Protein AF-D4KYG6-F1 (afdb_monomer_lite)

Radius of gyration: 14.33 Å; chains: 1; bounding box: 39×26×40 Å

Structure (mmCIF, N/CA/C/O backbone):
data_AF-D4KYG6-F1
#
_entry.id   AF-D4KYG6-F1
#
loop_
_atom_site.group_PDB
_atom_site.id
_atom_site.type_symbol
_atom_site.label_atom_id
_atom_site.label_alt_id
_atom_site.label_comp_id
_atom_site.label_asym_id
_atom_site.label_entity_id
_atom_site.label_seq_id
_atom_site.pdbx_PDB_ins_code
_atom_site.Cartn_x
_atom_site.Cartn_y
_atom_site.Cartn_z
_atom_site.occupancy
_atom_site.B_iso_or_equiv
_atom_site.auth_seq_id
_atom_site.auth_comp_id
_atom_site.auth_asym_id
_atom_site.auth_atom_id
_atom_site.pdbx_PDB_model_num
ATOM 1 N N . MET A 1 1 ? -23.167 -1.684 -2.053 1.00 45.69 1 MET A N 1
ATOM 2 C CA . MET A 1 1 ? -23.694 -0.472 -1.382 1.00 45.69 1 MET A CA 1
ATOM 3 C C . MET A 1 1 ? -22.508 0.460 -1.207 1.00 45.69 1 MET A C 1
ATOM 5 O O . MET A 1 1 ? -21.582 0.061 -0.522 1.00 45.69 1 MET A O 1
ATOM 9 N N . ASN A 1 2 ? -22.464 1.620 -1.872 1.00 56.06 2 ASN A N 1
ATOM 10 C CA . ASN A 1 2 ? -21.275 2.484 -1.816 1.00 56.06 2 ASN A CA 1
ATOM 11 C C . ASN A 1 2 ? -21.224 3.195 -0.459 1.00 56.06 2 ASN A C 1
ATOM 13 O O . ASN A 1 2 ? -21.918 4.197 -0.265 1.00 56.06 2 ASN A O 1
ATOM 17 N N . LYS A 1 3 ? -20.442 2.651 0.480 1.00 65.62 3 LYS A N 1
ATOM 18 C CA . LYS A 1 3 ? -20.094 3.332 1.730 1.00 65.62 3 LYS A CA 1
ATOM 19 C C . LYS A 1 3 ? -19.233 4.551 1.385 1.00 65.62 3 LYS A C 1
ATOM 21 O O . LYS A 1 3 ? -18.365 4.477 0.522 1.00 65.62 3 LYS A O 1
ATOM 26 N N . ARG A 1 4 ? -19.523 5.691 2.007 1.00 71.31 4 ARG A N 1
ATOM 27 C CA . ARG A 1 4 ? -18.744 6.930 1.881 1.00 71.31 4 ARG A CA 1
ATOM 28 C C . ARG A 1 4 ? -18.434 7.397 3.292 1.00 71.31 4 ARG A C 1
ATOM 30 O O . ARG A 1 4 ? -19.356 7.481 4.100 1.00 71.31 4 ARG A O 1
ATOM 37 N N . TYR A 1 5 ? -17.176 7.703 3.554 1.00 71.19 5 TYR A N 1
ATOM 38 C CA . TYR A 1 5 ? -16.693 8.176 4.848 1.00 71.19 5 TYR A CA 1
ATOM 39 C C . TYR A 1 5 ? -16.240 9.630 4.714 1.00 71.19 5 TYR A C 1
ATOM 41 O O . TYR A 1 5 ? -15.824 10.045 3.627 1.00 71.19 5 TYR A O 1
ATOM 49 N N . ARG A 1 6 ? -16.344 10.432 5.780 1.00 78.56 6 ARG A N 1
ATOM 50 C CA . ARG A 1 6 ? -15.737 11.768 5.774 1.00 78.56 6 ARG A CA 1
ATOM 51 C C . ARG A 1 6 ? -14.248 11.631 6.059 1.00 78.56 6 ARG A C 1
ATOM 53 O O . ARG A 1 6 ? -13.872 10.915 6.977 1.00 78.56 6 ARG A O 1
ATOM 60 N N . LEU A 1 7 ? -13.422 12.366 5.315 1.00 72.12 7 LEU A N 1
ATOM 61 C CA . LEU A 1 7 ? -11.965 12.337 5.481 1.00 72.12 7 LEU A CA 1
ATOM 62 C C . LEU A 1 7 ? -11.547 12.580 6.941 1.00 72.12 7 LEU A C 1
ATOM 64 O O . LEU A 1 7 ? -10.800 11.783 7.488 1.00 72.12 7 LEU A O 1
ATOM 68 N N . GLY A 1 8 ? -12.131 13.584 7.603 1.00 74.31 8 GLY A N 1
ATOM 69 C CA . GLY A 1 8 ? -11.814 13.878 9.006 1.00 74.31 8 GLY A CA 1
ATOM 70 C C . GLY A 1 8 ? -12.155 12.751 9.992 1.00 74.31 8 GLY A C 1
ATOM 71 O O . GLY A 1 8 ? -11.462 12.599 10.986 1.00 74.31 8 GLY A O 1
ATOM 72 N N . GLU A 1 9 ? -13.172 11.926 9.712 1.00 75.62 9 GLU A N 1
ATOM 73 C CA . GLU A 1 9 ? -13.499 10.760 10.555 1.00 75.62 9 GLU A CA 1
ATOM 74 C C . GLU A 1 9 ? -12.457 9.644 10.389 1.00 75.62 9 GLU A C 1
ATOM 76 O O . GLU A 1 9 ? -12.170 8.917 11.338 1.00 75.62 9 GLU A O 1
ATOM 81 N N . ILE A 1 10 ? -11.884 9.510 9.186 1.00 74.81 10 ILE A N 1
ATOM 82 C CA . ILE A 1 10 ? -10.792 8.569 8.916 1.00 74.81 10 ILE A CA 1
ATOM 83 C C . ILE A 1 10 ? -9.511 9.064 9.588 1.00 74.81 10 ILE A C 1
ATOM 85 O O . ILE A 1 10 ? -8.862 8.292 10.282 1.00 74.81 10 ILE A O 1
ATOM 89 N N . GLU A 1 11 ? -9.163 10.340 9.415 1.00 75.12 11 GLU A N 1
ATOM 90 C CA . GLU A 1 11 ? -7.959 10.939 10.004 1.00 75.12 11 GLU A CA 1
ATOM 91 C C . GLU A 1 11 ? -7.968 10.854 11.533 1.00 75.12 11 GLU A C 1
ATOM 93 O O . GLU A 1 11 ? -6.965 10.470 12.130 1.00 75.12 11 GLU A O 1
ATOM 98 N N . GLU A 1 12 ? -9.107 11.145 12.169 1.00 77.00 12 GLU A N 1
ATOM 99 C CA . GLU A 1 12 ? -9.274 11.003 13.617 1.00 77.00 12 GLU A CA 1
ATOM 100 C C . GLU A 1 12 ? -9.070 9.548 14.050 1.00 77.00 12 GLU A C 1
ATOM 102 O O . GLU A 1 12 ? -8.252 9.276 14.929 1.00 77.00 12 GLU A O 1
ATOM 107 N N . ALA A 1 13 ? -9.736 8.600 13.386 1.00 74.44 13 ALA A N 1
ATOM 108 C CA . ALA A 1 13 ? -9.628 7.190 13.735 1.00 74.44 13 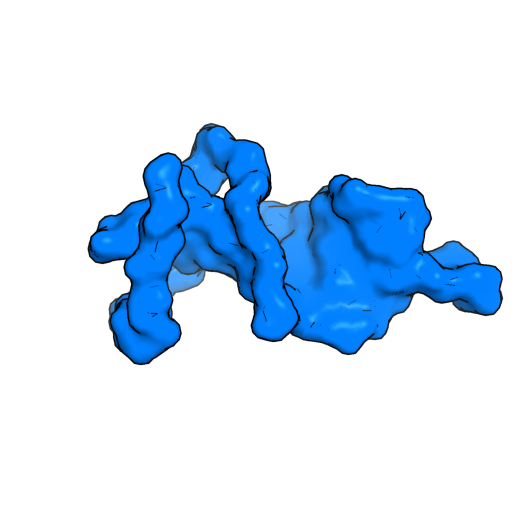ALA A CA 1
ATOM 109 C C . ALA A 1 13 ? -8.210 6.630 13.528 1.00 74.44 13 ALA A C 1
ATOM 111 O O . ALA A 1 13 ? -7.768 5.819 14.333 1.00 74.44 13 ALA A O 1
ATOM 112 N N . VAL A 1 14 ? -7.490 7.091 12.498 1.00 72.62 14 VAL A N 1
ATOM 113 C CA . VAL A 1 14 ? -6.076 6.754 12.266 1.00 72.62 14 VAL A CA 1
ATOM 114 C C . VAL A 1 14 ? -5.167 7.391 13.320 1.00 72.62 14 VAL A C 1
ATOM 116 O O . VAL A 1 14 ? -4.209 6.763 13.760 1.00 72.62 14 VAL A O 1
ATOM 119 N N . SER A 1 15 ? -5.465 8.612 13.771 1.00 72.81 15 SER A N 1
ATOM 120 C CA . SER A 1 15 ? -4.668 9.301 14.796 1.00 72.81 15 SER A CA 1
ATOM 121 C C . SER A 1 15 ? -4.774 8.676 16.191 1.00 72.81 15 SER A C 1
ATOM 123 O O . SER A 1 15 ? -3.852 8.812 16.991 1.00 72.81 15 SER A O 1
ATOM 125 N N . GLU A 1 16 ? -5.879 7.982 16.482 1.00 72.19 16 GLU A N 1
ATOM 126 C CA . GLU A 1 16 ? -6.101 7.269 17.747 1.00 72.19 16 GLU A CA 1
ATOM 127 C C . GLU A 1 16 ? -5.349 5.924 17.820 1.00 72.19 16 GLU A C 1
ATOM 129 O O . GLU A 1 16 ? -5.423 5.236 18.838 1.00 72.19 16 GLU A O 1
ATOM 134 N N . MET A 1 17 ? -4.648 5.515 16.759 1.00 72.44 17 MET A N 1
ATOM 135 C CA . MET A 1 17 ? -4.056 4.180 16.673 1.00 72.44 17 MET A CA 1
ATOM 136 C C . MET A 1 17 ? -2.634 4.140 17.203 1.00 72.44 17 MET A C 1
ATOM 138 O O . MET A 1 17 ? -1.744 4.834 16.718 1.00 72.44 17 MET A O 1
ATOM 142 N N . GLU A 1 18 ? -2.432 3.277 18.195 1.00 66.12 18 GLU A N 1
ATOM 143 C CA . GLU A 1 18 ? -1.152 3.145 18.892 1.00 66.12 18 GLU A CA 1
ATOM 144 C C . GLU A 1 18 ? -0.276 2.010 18.337 1.00 66.12 18 GLU A C 1
ATOM 146 O O . GLU A 1 18 ? 0.945 2.072 18.471 1.00 66.12 18 GLU A O 1
ATOM 151 N N . GLU A 1 19 ? -0.861 0.997 17.682 1.00 73.38 19 GLU A N 1
ATOM 152 C CA . GLU A 1 19 ? -0.133 -0.191 17.216 1.00 73.38 19 GLU A CA 1
ATOM 153 C C . GLU A 1 19 ? -0.301 -0.438 15.710 1.00 73.38 19 GLU A C 1
ATOM 155 O O . GLU A 1 19 ? -1.411 -0.505 15.180 1.00 73.38 19 GLU A O 1
ATOM 160 N N . LEU A 1 20 ? 0.836 -0.602 15.025 1.00 82.62 20 LEU A N 1
ATOM 161 C CA . LEU A 1 20 ? 0.907 -1.055 13.638 1.00 82.62 20 LEU A CA 1
ATOM 162 C C . LEU A 1 20 ? 0.922 -2.585 13.611 1.00 82.62 20 LEU A C 1
ATOM 164 O O . LEU A 1 20 ? 1.687 -3.217 14.341 1.00 82.62 20 LEU A O 1
ATOM 168 N N . ILE A 1 21 ? 0.110 -3.182 12.741 1.00 87.62 21 ILE A N 1
ATOM 169 C CA . ILE A 1 21 ? 0.086 -4.631 12.540 1.00 87.62 21 ILE A CA 1
ATOM 170 C C . ILE A 1 21 ? 1.162 -4.980 11.511 1.00 87.62 21 ILE A C 1
ATOM 172 O O . ILE A 1 21 ? 1.061 -4.565 10.354 1.00 87.62 21 ILE A O 1
ATOM 176 N N . ASP A 1 22 ? 2.172 -5.744 11.930 1.00 87.94 22 ASP A N 1
ATOM 177 C CA . ASP A 1 22 ? 3.234 -6.243 11.052 1.00 87.94 22 ASP A CA 1
ATOM 178 C C . ASP A 1 22 ? 2.689 -7.278 10.056 1.00 87.94 22 ASP A C 1
ATOM 180 O O . ASP A 1 22 ? 1.903 -8.163 10.401 1.00 87.94 22 ASP A O 1
ATOM 184 N N . THR A 1 23 ? 3.083 -7.141 8.796 1.00 86.31 23 THR A N 1
ATOM 185 C CA . THR A 1 23 ? 2.626 -7.936 7.649 1.00 86.31 23 THR A CA 1
ATOM 186 C C . THR A 1 23 ? 3.782 -8.090 6.651 1.00 86.31 23 THR A C 1
ATOM 188 O O . THR A 1 23 ? 4.870 -7.568 6.855 1.00 86.31 23 THR A O 1
ATOM 191 N N . GLN A 1 24 ? 3.592 -8.824 5.556 1.00 88.06 24 GLN A N 1
ATOM 192 C CA . GLN A 1 24 ? 4.620 -8.903 4.511 1.00 88.06 24 GLN A CA 1
ATOM 193 C C . GLN A 1 24 ? 4.413 -7.806 3.475 1.00 88.06 24 GLN A C 1
ATOM 195 O O . GLN A 1 24 ? 3.268 -7.530 3.106 1.00 88.06 24 GLN A O 1
ATOM 200 N N . ASP A 1 25 ? 5.504 -7.200 3.004 1.00 90.62 25 ASP A N 1
ATOM 201 C CA .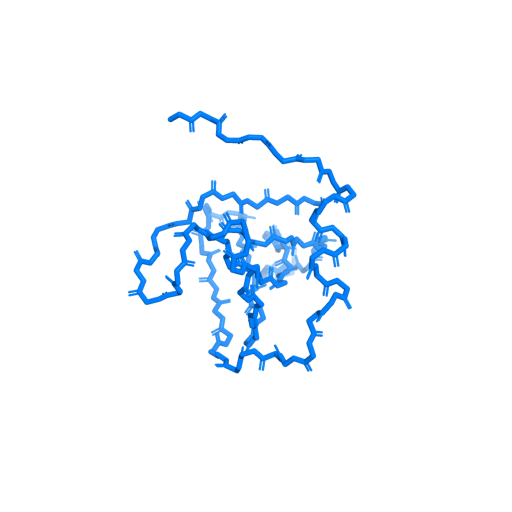 ASP A 1 25 ? 5.464 -6.390 1.787 1.00 90.62 25 ASP A CA 1
ATOM 202 C C . ASP A 1 25 ? 4.883 -7.218 0.635 1.00 90.62 25 ASP A C 1
ATOM 204 O O . ASP A 1 25 ? 5.079 -8.435 0.568 1.00 90.62 25 ASP A O 1
ATOM 208 N N . ASP A 1 26 ? 4.157 -6.556 -0.257 1.00 91.25 26 ASP A N 1
ATOM 209 C CA . ASP A 1 26 ? 3.491 -7.210 -1.382 1.00 91.25 26 ASP A CA 1
ATOM 210 C C . ASP A 1 26 ? 3.575 -6.343 -2.641 1.00 91.25 26 ASP A C 1
ATOM 212 O O . ASP A 1 26 ? 3.817 -5.137 -2.563 1.00 91.25 26 ASP A O 1
ATOM 216 N N . ILE A 1 27 ? 3.378 -6.952 -3.805 1.00 91.94 27 ILE A N 1
ATOM 217 C CA . ILE A 1 27 ? 3.275 -6.245 -5.080 1.00 91.94 27 ILE A CA 1
ATOM 218 C C . ILE A 1 27 ? 1.935 -6.609 -5.702 1.00 91.94 27 ILE A C 1
ATOM 220 O O . ILE A 1 27 ? 1.699 -7.756 -6.073 1.00 91.94 27 ILE A O 1
ATOM 224 N N . ALA A 1 28 ? 1.068 -5.610 -5.845 1.00 89.62 28 ALA A N 1
ATOM 225 C CA . ALA A 1 28 ? -0.147 -5.750 -6.628 1.00 89.62 28 ALA A CA 1
ATOM 226 C C . ALA A 1 28 ? 0.119 -5.365 -8.077 1.00 89.62 28 ALA A C 1
ATOM 228 O O . ALA A 1 28 ? 0.322 -4.190 -8.386 1.00 89.62 28 ALA A O 1
ATOM 229 N N . GLU A 1 29 ? 0.075 -6.357 -8.957 1.00 91.06 29 GLU A N 1
ATOM 230 C CA . GLU A 1 29 ? 0.006 -6.156 -10.402 1.00 91.06 29 GLU A CA 1
ATOM 231 C C . GLU A 1 29 ? -1.411 -5.682 -10.753 1.00 91.06 29 GLU A C 1
ATOM 233 O O . GLU A 1 29 ? -2.389 -6.395 -10.511 1.00 91.06 29 GLU A O 1
ATOM 238 N N . ILE A 1 30 ? -1.535 -4.455 -11.265 1.00 89.00 30 ILE A N 1
ATOM 239 C CA . ILE A 1 30 ? -2.833 -3.872 -11.630 1.00 89.00 30 ILE A CA 1
ATOM 240 C C . ILE A 1 30 ? -3.068 -4.033 -13.133 1.00 89.00 30 ILE A C 1
ATOM 242 O O . ILE A 1 30 ? -4.136 -4.491 -13.542 1.00 89.00 30 ILE A O 1
ATOM 246 N N . ASP A 1 31 ? -2.062 -3.693 -13.939 1.00 91.56 31 ASP A N 1
ATOM 247 C CA . ASP A 1 31 ? -2.004 -3.914 -15.384 1.00 91.56 31 ASP A CA 1
ATOM 248 C C . ASP A 1 31 ? -0.537 -4.052 -15.860 1.00 91.56 31 ASP A C 1
ATOM 250 O O . ASP A 1 31 ? 0.379 -4.189 -15.046 1.00 91.56 31 ASP A O 1
ATOM 254 N N . ASP A 1 32 ? -0.315 -4.086 -17.179 1.00 92.00 32 ASP A N 1
ATOM 255 C CA . ASP A 1 32 ? 1.004 -4.334 -17.781 1.00 92.00 32 ASP A CA 1
ATOM 256 C C . ASP A 1 32 ? 2.019 -3.201 -17.509 1.00 92.00 32 ASP A C 1
ATOM 258 O O . ASP A 1 32 ? 3.231 -3.421 -17.590 1.00 92.00 32 ASP A O 1
ATOM 262 N N . ASP A 1 33 ? 1.544 -1.992 -17.208 1.00 95.56 33 ASP A N 1
ATOM 263 C CA . ASP A 1 33 ? 2.329 -0.769 -17.056 1.00 95.56 33 ASP A CA 1
ATOM 264 C C . ASP A 1 33 ? 2.129 -0.061 -15.704 1.00 95.56 33 ASP A C 1
ATOM 266 O O . ASP A 1 33 ? 2.760 0.969 -15.447 1.00 95.56 33 ASP A O 1
ATOM 270 N N . PHE A 1 34 ? 1.369 -0.671 -14.791 1.00 93.56 34 PHE A N 1
ATOM 271 C CA . PHE A 1 34 ? 1.067 -0.167 -13.459 1.00 93.56 34 PHE A CA 1
ATOM 272 C C . PHE A 1 34 ? 1.066 -1.275 -12.395 1.00 93.56 34 PHE A C 1
ATOM 274 O O . PHE A 1 34 ? 0.336 -2.268 -12.464 1.00 93.56 34 PHE A O 1
ATOM 281 N N . GLN A 1 35 ? 1.836 -1.053 -11.331 1.00 94.94 35 GLN A N 1
ATOM 282 C CA . GLN A 1 35 ? 1.828 -1.896 -10.136 1.00 94.94 35 GLN A CA 1
ATOM 283 C C . GLN A 1 35 ? 1.849 -1.045 -8.866 1.00 94.94 35 GLN A C 1
ATOM 285 O O . GLN A 1 35 ? 2.246 0.119 -8.887 1.00 94.94 35 GLN A O 1
ATOM 290 N N . ILE A 1 36 ? 1.470 -1.634 -7.735 1.00 94.56 36 ILE A N 1
ATOM 291 C CA . ILE A 1 36 ? 1.566 -0.987 -6.426 1.00 94.56 36 ILE A CA 1
ATOM 292 C C . ILE A 1 36 ? 2.462 -1.827 -5.522 1.00 94.56 36 ILE A C 1
ATOM 294 O O . ILE A 1 36 ? 2.157 -2.986 -5.244 1.00 94.56 36 ILE A O 1
ATOM 298 N N . VAL A 1 37 ? 3.542 -1.226 -5.023 1.00 94.50 37 VAL A N 1
ATOM 299 C CA . VAL A 1 37 ? 4.354 -1.808 -3.947 1.00 94.50 37 VAL A CA 1
ATOM 300 C C . VAL A 1 37 ? 3.683 -1.476 -2.620 1.00 94.50 37 VAL A C 1
ATOM 302 O O . VAL A 1 37 ? 3.512 -0.304 -2.292 1.00 94.50 37 VAL A O 1
ATOM 305 N N . VAL A 1 38 ? 3.284 -2.493 -1.863 1.00 92.94 38 VAL A N 1
ATOM 306 C CA . VAL A 1 38 ? 2.512 -2.361 -0.625 1.00 92.94 38 VAL A CA 1
ATOM 307 C C . VAL A 1 38 ? 3.389 -2.601 0.591 1.00 92.94 38 VAL A C 1
ATOM 309 O O . VAL A 1 38 ? 4.082 -3.611 0.671 1.00 92.94 38 VAL A O 1
ATOM 312 N N . SER A 1 39 ? 3.305 -1.697 1.567 1.00 91.44 39 SER A N 1
ATOM 313 C CA . SER A 1 39 ? 4.108 -1.737 2.786 1.00 91.44 39 SER A CA 1
ATOM 314 C C . SER A 1 39 ? 3.756 -2.920 3.676 1.00 91.44 39 SER A C 1
ATOM 316 O O . SER A 1 39 ? 2.576 -3.125 3.960 1.00 91.44 39 SER A O 1
ATOM 318 N N . GLY A 1 40 ? 4.754 -3.586 4.249 1.00 90.38 40 GLY A N 1
ATOM 319 C CA . GLY A 1 40 ? 4.663 -4.652 5.252 1.00 90.38 40 GLY A CA 1
ATOM 320 C C . GLY A 1 40 ? 4.048 -4.260 6.598 1.00 90.38 40 GLY A C 1
ATOM 321 O O . GLY A 1 40 ? 4.231 -4.943 7.591 1.00 90.38 40 GLY A O 1
ATOM 322 N N . TRP A 1 41 ? 3.250 -3.206 6.672 1.00 89.31 41 TRP A N 1
ATOM 323 C CA . TRP A 1 41 ? 2.450 -2.903 7.850 1.00 89.31 41 TRP A CA 1
ATOM 324 C C . TRP A 1 41 ? 1.031 -2.520 7.448 1.00 89.31 41 TRP A C 1
ATOM 326 O O . TRP A 1 41 ? 0.756 -2.124 6.310 1.00 89.31 41 TRP A O 1
ATOM 336 N N . SER A 1 42 ? 0.111 -2.682 8.390 1.00 88.56 42 SER A N 1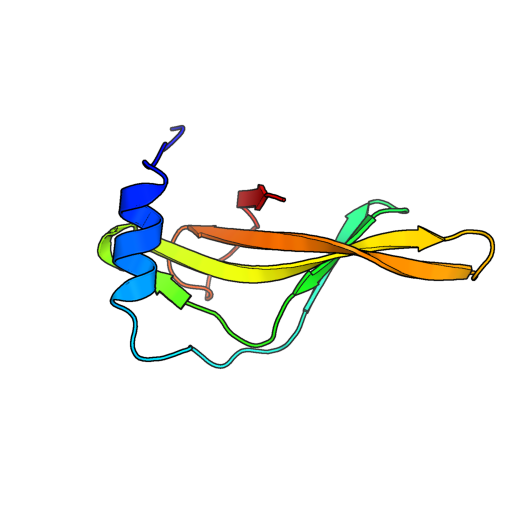
ATOM 337 C CA . SER A 1 42 ? -1.289 -2.330 8.212 1.00 88.56 42 SER A CA 1
ATOM 338 C C . SER A 1 42 ? -1.885 -1.742 9.480 1.00 88.56 42 SER A C 1
ATOM 340 O O . SER A 1 42 ? -1.350 -1.884 10.581 1.00 88.56 42 SER A O 1
ATOM 342 N N . VAL A 1 43 ? -3.008 -1.063 9.300 1.00 87.25 43 VAL A N 1
ATOM 343 C CA . VAL A 1 43 ? -3.741 -0.382 10.355 1.00 87.25 43 VAL A CA 1
ATOM 344 C C . VAL A 1 43 ? -5.209 -0.776 10.248 1.00 87.25 43 VAL A C 1
ATOM 346 O O . VAL A 1 43 ? -5.831 -0.528 9.218 1.00 87.25 43 VAL A O 1
ATOM 349 N N . TYR A 1 44 ? -5.773 -1.392 11.290 1.00 85.69 44 TYR A N 1
ATOM 350 C CA . TYR A 1 44 ? -7.171 -1.834 11.289 1.00 85.69 44 TYR A CA 1
ATOM 351 C C . TYR A 1 44 ? -8.079 -0.893 12.083 1.00 85.69 44 TYR A C 1
ATOM 353 O O . TYR A 1 44 ? -8.042 -0.849 13.311 1.00 85.69 44 TYR A O 1
ATOM 361 N N . VAL A 1 45 ? -8.927 -0.147 11.376 1.00 83.88 45 VAL A N 1
ATOM 362 C CA . VAL A 1 45 ? -9.867 0.826 11.936 1.00 83.88 45 VAL A CA 1
ATOM 363 C C . VAL A 1 45 ? -11.178 0.138 12.301 1.00 83.88 45 VAL A C 1
ATOM 365 O O . VAL A 1 45 ? -12.119 0.103 11.505 1.00 83.88 45 VAL A O 1
ATOM 368 N N . GLU A 1 46 ? -11.268 -0.366 13.536 1.00 82.12 46 GLU A N 1
ATOM 369 C CA . GLU A 1 46 ? -12.440 -1.097 14.048 1.00 82.12 46 GLU A CA 1
ATOM 370 C C . GLU A 1 46 ? -13.764 -0.354 13.835 1.00 82.12 46 GLU A C 1
ATOM 372 O O . GLU A 1 46 ? -14.738 -0.937 13.359 1.00 82.12 46 GLU A O 1
ATOM 377 N N . ARG A 1 47 ? -13.804 0.955 14.132 1.00 80.56 47 ARG A N 1
ATOM 378 C CA . ARG A 1 47 ? -15.026 1.771 14.001 1.00 80.56 47 ARG A CA 1
ATOM 379 C C . ARG A 1 47 ? -15.559 1.822 12.568 1.00 80.56 47 ARG A C 1
ATOM 381 O O . ARG A 1 47 ? -16.765 1.966 12.374 1.00 80.56 47 ARG A O 1
ATOM 388 N N . LEU A 1 48 ? -14.672 1.732 11.575 1.00 81.00 48 LEU A N 1
ATOM 389 C CA . LEU A 1 48 ? -15.025 1.786 10.155 1.00 81.00 48 LEU A CA 1
ATOM 390 C C . LEU A 1 48 ? -15.086 0.395 9.511 1.00 81.00 48 LEU A C 1
ATOM 392 O O . LEU A 1 48 ? -15.634 0.274 8.411 1.00 81.00 48 LEU A O 1
ATOM 396 N N . ASN A 1 49 ? -14.578 -0.630 10.207 1.00 83.88 49 ASN A N 1
ATOM 397 C CA . ASN A 1 49 ? -14.326 -1.974 9.697 1.00 83.88 49 ASN A CA 1
ATOM 398 C C . ASN A 1 49 ? -13.487 -1.923 8.409 1.00 83.88 49 ASN A C 1
ATOM 400 O O . ASN A 1 49 ? -13.878 -2.482 7.383 1.00 83.88 49 ASN A O 1
ATOM 404 N N . LEU A 1 50 ? -12.367 -1.196 8.456 1.00 85.00 50 LEU A N 1
ATOM 405 C CA . LEU A 1 50 ? -11.440 -1.028 7.335 1.00 85.00 50 LEU A CA 1
ATOM 406 C C . LEU A 1 50 ? -10.011 -1.353 7.762 1.00 85.00 50 LEU A C 1
ATOM 408 O O . LEU A 1 50 ? -9.601 -0.941 8.841 1.00 85.00 50 LEU A O 1
ATOM 412 N N . THR A 1 51 ? -9.241 -1.994 6.889 1.00 86.69 51 THR A N 1
ATOM 413 C CA . THR A 1 51 ? -7.782 -2.072 7.012 1.00 86.69 51 THR A CA 1
ATOM 414 C C . THR A 1 51 ? -7.136 -1.134 5.998 1.00 86.69 51 THR A C 1
ATOM 416 O O . THR A 1 51 ? -7.504 -1.119 4.826 1.00 86.69 51 THR A O 1
ATOM 419 N N . LEU A 1 52 ? -6.172 -0.341 6.453 1.00 87.12 52 LEU A N 1
ATOM 420 C CA . LEU A 1 52 ? -5.402 0.594 5.643 1.00 87.12 52 LEU A CA 1
ATOM 421 C C . LEU A 1 52 ? -3.957 0.109 5.539 1.00 87.12 52 LEU A C 1
ATOM 423 O O . LEU A 1 52 ? -3.383 -0.352 6.528 1.00 87.12 52 LEU A O 1
ATOM 427 N N . ARG A 1 53 ? -3.368 0.227 4.350 1.00 89.56 53 ARG A N 1
ATOM 428 C CA . ARG A 1 53 ? -1.930 0.027 4.117 1.00 89.56 53 ARG A CA 1
ATOM 429 C C . ARG A 1 53 ? -1.387 1.174 3.286 1.00 89.56 53 ARG A C 1
ATOM 431 O O . ARG A 1 53 ? -2.096 1.700 2.427 1.00 89.56 53 ARG A O 1
ATOM 438 N N . GLN A 1 54 ? -0.134 1.538 3.524 1.00 90.75 54 GLN A N 1
ATOM 439 C CA . GLN A 1 54 ? 0.574 2.431 2.622 1.00 90.75 54 GLN A CA 1
ATOM 440 C C . GLN A 1 54 ? 1.075 1.635 1.415 1.00 90.75 54 GLN A C 1
ATOM 442 O O . GLN A 1 54 ? 1.387 0.446 1.504 1.00 90.75 54 GLN A O 1
ATOM 447 N N . GLY A 1 55 ? 1.166 2.294 0.272 1.00 92.31 55 GLY A N 1
ATOM 448 C CA . GLY A 1 55 ? 1.904 1.779 -0.861 1.00 92.31 55 GLY A CA 1
ATOM 449 C C . GLY A 1 55 ? 2.459 2.896 -1.717 1.00 92.31 55 GLY A C 1
ATOM 450 O O . GLY A 1 55 ? 2.245 4.077 -1.450 1.00 92.31 55 GLY A O 1
ATOM 451 N N . VAL A 1 56 ? 3.162 2.494 -2.764 1.00 95.31 56 VAL A N 1
ATOM 452 C CA . VAL A 1 56 ? 3.673 3.385 -3.795 1.00 95.31 56 VAL A CA 1
ATOM 453 C C . VAL A 1 56 ? 3.224 2.844 -5.138 1.00 95.31 56 VAL A C 1
ATOM 455 O O . VAL A 1 56 ? 3.483 1.686 -5.469 1.00 95.31 56 VAL A O 1
ATOM 458 N N . ALA A 1 57 ? 2.535 3.687 -5.897 1.00 94.88 57 ALA A N 1
ATOM 459 C CA . ALA A 1 57 ? 2.221 3.432 -7.286 1.00 94.88 57 ALA A CA 1
ATOM 460 C C . ALA A 1 57 ? 3.510 3.487 -8.113 1.00 94.88 57 ALA A C 1
ATOM 462 O O . ALA A 1 57 ? 4.284 4.442 -8.012 1.00 94.88 57 ALA A O 1
ATOM 463 N N . CYS A 1 58 ? 3.751 2.460 -8.919 1.00 96.44 58 CYS A N 1
ATOM 464 C CA . CYS A 1 58 ? 4.893 2.382 -9.814 1.00 96.44 58 CYS A CA 1
ATOM 465 C C . CYS A 1 58 ? 4.424 2.209 -11.256 1.00 96.44 58 CYS A C 1
ATOM 467 O O . CYS A 1 58 ? 3.592 1.349 -11.542 1.00 96.44 58 CYS A O 1
ATOM 469 N N . ILE A 1 59 ? 5.004 2.997 -12.157 1.00 96.19 59 ILE A N 1
ATOM 470 C CA . ILE A 1 59 ? 4.698 2.977 -13.589 1.00 96.19 59 ILE A CA 1
ATOM 471 C C . ILE A 1 59 ? 5.874 2.353 -14.336 1.00 96.19 59 ILE A C 1
ATOM 473 O O . ILE A 1 59 ? 7.035 2.582 -13.983 1.00 96.19 59 ILE A O 1
ATOM 477 N N . TRP A 1 60 ? 5.585 1.541 -15.351 1.00 97.44 60 TRP A N 1
ATOM 478 C CA . TRP A 1 60 ? 6.615 0.965 -16.205 1.00 97.44 60 TRP A CA 1
ATOM 479 C C . TRP A 1 60 ? 7.356 2.060 -16.974 1.00 97.44 60 TRP A C 1
ATOM 481 O O . TRP A 1 60 ? 6.784 2.749 -17.821 1.00 97.44 60 TRP A O 1
ATOM 491 N N . ASP A 1 61 ? 8.656 2.189 -16.718 1.00 97.38 61 ASP A N 1
ATOM 492 C CA . ASP A 1 61 ? 9.524 3.065 -17.489 1.00 97.38 61 ASP A CA 1
ATOM 493 C C . ASP A 1 61 ? 10.210 2.259 -18.601 1.00 97.38 61 ASP A C 1
ATOM 495 O O . ASP A 1 61 ? 11.025 1.363 -18.356 1.00 97.38 61 ASP A O 1
ATOM 499 N N . THR A 1 62 ? 9.880 2.575 -19.857 1.00 96.19 62 THR A N 1
ATOM 500 C CA . THR A 1 62 ? 10.429 1.868 -21.023 1.00 96.19 62 THR A CA 1
ATOM 501 C C . THR A 1 62 ? 11.911 2.144 -21.271 1.00 96.19 62 THR A C 1
ATOM 503 O O . THR A 1 62 ? 12.568 1.328 -21.916 1.00 96.19 62 THR A O 1
ATOM 506 N N . GLU A 1 63 ? 12.440 3.281 -20.810 1.00 96.50 63 GLU A N 1
ATOM 507 C CA . GLU A 1 63 ? 13.849 3.641 -20.994 1.00 96.50 63 GLU A CA 1
ATOM 508 C C . GLU A 1 63 ? 14.735 2.927 -19.968 1.00 96.50 63 GLU A C 1
ATOM 510 O O . GLU A 1 63 ? 15.793 2.397 -20.315 1.00 96.50 63 GLU A O 1
ATOM 515 N N . ALA A 1 64 ? 14.286 2.872 -18.715 1.00 95.06 64 ALA A N 1
ATOM 516 C CA . ALA A 1 64 ? 14.951 2.178 -17.622 1.00 95.06 64 ALA A CA 1
ATOM 517 C C . ALA A 1 64 ? 14.715 0.658 -17.653 1.00 95.06 64 ALA A C 1
ATOM 519 O O . ALA A 1 64 ? 15.527 -0.098 -17.116 1.00 95.06 64 ALA A O 1
ATOM 520 N N . GLY A 1 65 ? 13.628 0.203 -18.287 1.00 96.75 65 GLY A N 1
ATOM 521 C CA . GLY A 1 65 ? 13.247 -1.208 -18.368 1.00 96.75 65 GLY A CA 1
ATOM 522 C C . GLY A 1 65 ? 12.807 -1.788 -17.023 1.00 96.75 65 GLY A C 1
ATOM 523 O O . GLY A 1 65 ? 13.078 -2.959 -16.748 1.00 96.75 65 GLY A O 1
ATOM 524 N N . LEU A 1 66 ? 12.200 -0.961 -16.167 1.00 96.62 66 LEU A N 1
ATOM 525 C CA . LEU A 1 66 ? 11.718 -1.337 -14.839 1.00 96.62 66 LEU A CA 1
ATOM 526 C C . LEU A 1 66 ? 10.570 -0.430 -14.384 1.00 96.62 66 LEU A C 1
ATOM 528 O O . LEU A 1 66 ? 10.418 0.691 -14.865 1.00 96.62 66 LEU A O 1
ATOM 532 N N . PHE A 1 67 ? 9.791 -0.903 -13.415 1.00 96.94 67 PHE A N 1
ATOM 533 C CA . PHE A 1 67 ? 8.771 -0.097 -12.751 1.00 96.94 67 PHE A CA 1
ATOM 534 C C . PHE A 1 67 ? 9.410 0.932 -11.819 1.00 96.94 67 PHE A C 1
ATOM 536 O O . PHE A 1 67 ? 10.119 0.570 -10.876 1.00 96.94 67 PHE A O 1
ATOM 543 N N . MET A 1 68 ? 9.146 2.211 -12.073 1.00 97.50 68 MET A N 1
ATOM 544 C CA . MET A 1 68 ? 9.645 3.317 -11.267 1.00 97.50 68 MET A CA 1
ATOM 545 C C . MET A 1 68 ? 8.555 3.860 -10.334 1.00 97.50 68 MET A C 1
ATOM 547 O O . MET A 1 68 ? 7.417 4.015 -10.774 1.00 97.50 68 MET A O 1
ATOM 551 N N . PRO A 1 69 ? 8.881 4.172 -9.065 1.00 96.06 69 PRO A N 1
ATOM 552 C CA . PRO A 1 69 ? 7.985 4.889 -8.158 1.00 96.06 69 PRO A CA 1
ATOM 553 C C . PRO A 1 69 ? 7.486 6.210 -8.752 1.00 96.06 69 PRO A C 1
ATOM 555 O O . PRO A 1 69 ? 8.304 6.991 -9.239 1.00 96.06 69 PRO A O 1
ATOM 558 N N . ASP A 1 70 ? 6.181 6.471 -8.656 1.00 95.69 70 ASP A N 1
ATOM 559 C CA . ASP A 1 70 ? 5.556 7.712 -9.133 1.00 95.69 70 ASP A CA 1
ATOM 560 C C . ASP A 1 70 ? 4.888 8.499 -7.989 1.00 95.69 70 ASP A C 1
ATOM 562 O O . ASP A 1 70 ? 5.325 9.603 -7.661 1.00 95.69 70 ASP A O 1
ATOM 566 N N . PHE A 1 71 ? 3.889 7.924 -7.306 1.00 93.06 71 PHE A N 1
ATOM 567 C CA . PHE A 1 71 ? 3.179 8.595 -6.205 1.00 93.06 71 PHE A CA 1
ATOM 568 C C . PHE A 1 71 ? 2.800 7.653 -5.056 1.00 93.06 71 PHE A C 1
ATOM 570 O O . PHE A 1 71 ? 2.625 6.447 -5.242 1.00 93.06 71 PHE A O 1
ATOM 577 N N . ASP A 1 72 ? 2.669 8.218 -3.855 1.00 94.31 72 ASP A N 1
ATOM 578 C CA . ASP A 1 72 ? 2.188 7.497 -2.677 1.00 94.31 72 ASP A CA 1
ATOM 579 C C . ASP A 1 72 ? 0.705 7.146 -2.832 1.00 94.31 72 ASP A C 1
ATOM 581 O O . ASP A 1 72 ? -0.079 7.937 -3.355 1.00 94.31 72 ASP A O 1
ATOM 585 N N . VAL A 1 73 ? 0.308 5.970 -2.349 1.00 90.44 73 VAL A N 1
ATOM 586 C CA . VAL A 1 73 ? -1.092 5.543 -2.324 1.00 90.44 73 VAL A CA 1
ATOM 587 C C . VAL A 1 73 ? -1.494 5.004 -0.962 1.00 90.44 73 VAL A C 1
ATOM 589 O O . VAL A 1 73 ? -0.695 4.419 -0.229 1.00 90.44 73 VAL A O 1
ATOM 592 N N . THR A 1 74 ? -2.777 5.151 -0.642 1.00 89.38 74 THR A N 1
ATOM 593 C CA . THR A 1 74 ? -3.404 4.427 0.469 1.00 89.38 74 THR A CA 1
ATOM 594 C C . THR A 1 74 ? -4.270 3.306 -0.085 1.00 89.38 74 THR A C 1
ATOM 596 O O . THR A 1 74 ? -5.187 3.552 -0.873 1.00 89.38 74 THR A O 1
ATOM 599 N N . ILE A 1 75 ? -3.993 2.078 0.344 1.00 87.50 75 ILE A N 1
ATOM 600 C CA . ILE A 1 75 ? -4.772 0.893 -0.012 1.00 87.50 75 ILE A CA 1
ATOM 601 C C . ILE A 1 75 ? -5.790 0.626 1.088 1.00 87.50 75 ILE A C 1
ATOM 603 O O . ILE A 1 75 ? -5.444 0.615 2.272 1.00 87.50 75 ILE A O 1
ATOM 607 N N . VAL A 1 76 ? -7.040 0.401 0.685 1.00 86.25 76 VAL A N 1
ATOM 608 C CA . VAL A 1 76 ? -8.163 0.196 1.602 1.00 86.25 76 VAL A CA 1
ATOM 609 C C . VAL A 1 76 ? -8.789 -1.179 1.392 1.00 86.25 76 VAL A C 1
ATOM 611 O O . VAL A 1 76 ? -9.176 -1.553 0.285 1.00 86.25 76 VAL A O 1
ATOM 614 N N . TYR A 1 77 ? -8.936 -1.889 2.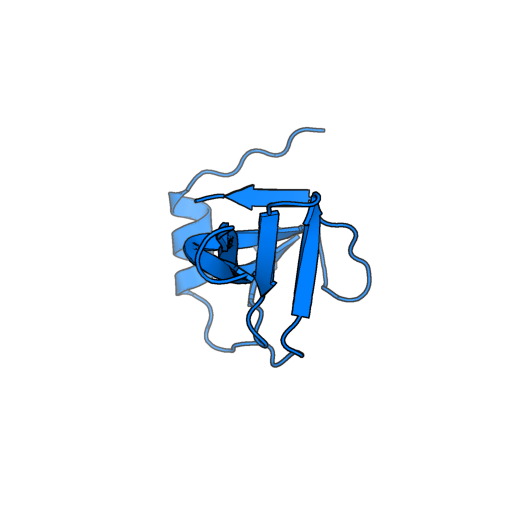501 1.00 83.44 77 TYR A N 1
ATOM 615 C CA . TYR A 1 77 ? -9.498 -3.225 2.646 1.00 83.44 77 TYR A CA 1
ATOM 616 C C . TYR A 1 77 ? -10.752 -3.147 3.531 1.00 83.44 77 TYR A C 1
ATOM 618 O O . TYR A 1 77 ? -10.761 -2.392 4.503 1.00 83.44 77 TYR A O 1
ATOM 626 N N . GLU A 1 78 ? -11.821 -3.892 3.232 1.00 83.12 78 GLU A N 1
ATOM 627 C CA . GLU A 1 78 ? -13.028 -3.940 4.079 1.00 83.12 78 GLU A CA 1
ATOM 628 C C . GLU A 1 78 ? -12.975 -5.133 5.028 1.00 83.12 78 GLU A C 1
ATOM 630 O O . GLU A 1 78 ? -13.152 -6.273 4.616 1.00 83.12 78 GLU A O 1
ATOM 635 N N . GLY A 1 79 ? -12.827 -4.879 6.323 1.00 79.31 79 GLY A N 1
ATOM 636 C CA . GLY A 1 79 ? -12.670 -5.913 7.343 1.00 79.31 79 GLY A CA 1
ATOM 637 C C . GLY A 1 79 ? -11.210 -6.284 7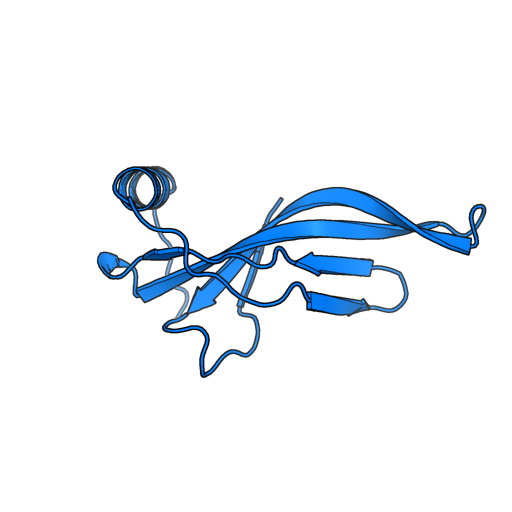.591 1.00 79.31 79 GLY A C 1
ATOM 638 O O . GLY A 1 79 ? -10.300 -5.529 7.263 1.00 79.31 79 GLY A O 1
ATOM 639 N N . ASN A 1 80 ? -10.995 -7.439 8.223 1.00 68.88 80 ASN A N 1
ATOM 640 C CA . ASN A 1 80 ? -9.662 -7.910 8.594 1.00 68.88 80 ASN A CA 1
ATOM 641 C C . ASN A 1 80 ? -8.925 -8.497 7.368 1.00 68.88 80 ASN A C 1
ATOM 643 O O . ASN A 1 80 ? -9.540 -9.083 6.469 1.00 68.88 80 ASN A O 1
ATOM 647 N N . ILE A 1 81 ? -7.600 -8.331 7.349 1.00 66.44 81 ILE A N 1
ATOM 648 C CA . ILE A 1 81 ? -6.677 -8.651 6.253 1.00 66.44 81 ILE A CA 1
ATOM 649 C C . ILE A 1 81 ? -6.702 -10.132 5.834 1.00 66.44 81 ILE A C 1
ATOM 651 O O . ILE A 1 81 ? -6.293 -10.463 4.729 1.00 66.44 81 ILE A O 1
ATOM 655 N N . GLU A 1 82 ? -7.248 -11.020 6.671 1.00 59.50 82 GLU A N 1
ATOM 656 C CA . GLU A 1 82 ? -7.324 -12.466 6.421 1.00 59.50 82 GLU A CA 1
ATOM 657 C C . GLU A 1 82 ? -8.224 -12.874 5.230 1.00 59.50 82 GLU A C 1
ATOM 659 O O . GLU A 1 82 ? -8.292 -14.058 4.906 1.00 59.50 82 GLU A O 1
ATOM 664 N N . THR A 1 83 ? -8.936 -11.943 4.574 1.00 55.09 83 THR A N 1
ATOM 665 C CA . THR A 1 83 ? -10.021 -12.287 3.622 1.00 55.09 83 THR A CA 1
ATOM 666 C C . THR A 1 83 ? -10.044 -11.541 2.274 1.00 55.09 83 THR A C 1
ATOM 668 O O . THR A 1 83 ? -11.024 -11.666 1.546 1.00 55.09 83 THR 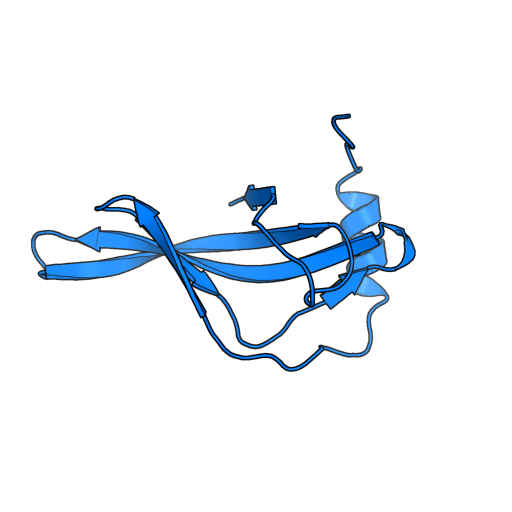A O 1
ATOM 671 N N . GLN A 1 84 ? -9.025 -10.767 1.893 1.00 56.59 84 GLN A N 1
ATOM 672 C CA . GLN A 1 84 ? -9.267 -9.609 1.012 1.00 56.59 84 GLN A CA 1
ATOM 673 C C . GLN A 1 84 ? -8.954 -9.777 -0.495 1.00 56.59 84 GLN A C 1
ATOM 675 O O . GLN A 1 84 ? -7.802 -9.957 -0.884 1.00 56.59 84 GLN A O 1
ATOM 680 N N . GLU A 1 85 ? -9.977 -9.558 -1.333 1.00 53.44 85 GLU A N 1
ATOM 681 C CA . GLU A 1 85 ? -9.870 -8.908 -2.654 1.00 53.44 85 GLU A CA 1
ATOM 682 C C . GLU A 1 85 ? -9.880 -7.372 -2.457 1.00 53.44 85 GLU A C 1
ATOM 684 O O . GLU A 1 85 ? -10.506 -6.857 -1.530 1.00 53.44 85 GLU A O 1
ATOM 689 N N . TRP A 1 86 ? -9.168 -6.627 -3.303 1.00 59.50 86 TRP A N 1
ATOM 690 C CA . TRP A 1 86 ? -8.852 -5.206 -3.111 1.00 59.50 86 TRP A CA 1
ATOM 691 C C . TRP A 1 86 ? -10.059 -4.320 -3.451 1.00 59.50 86 TRP A C 1
ATOM 693 O O . TRP A 1 86 ? -10.711 -4.529 -4.473 1.00 59.50 86 TRP A O 1
ATOM 703 N N . LEU A 1 87 ? -10.353 -3.306 -2.628 1.00 56.41 87 LEU A N 1
ATOM 704 C CA . LEU A 1 87 ? -11.514 -2.425 -2.837 1.00 56.41 87 LEU A CA 1
ATOM 705 C C . LEU A 1 87 ? -11.176 -1.093 -3.511 1.00 56.41 87 LEU A C 1
ATOM 707 O O . LEU A 1 87 ? -11.978 -0.613 -4.315 1.00 56.41 87 LEU A O 1
ATOM 711 N N . TYR A 1 88 ? -10.047 -0.464 -3.163 1.00 59.47 88 TYR A N 1
ATOM 712 C CA . TYR A 1 88 ? -9.692 0.868 -3.665 1.00 59.47 88 TYR A CA 1
ATOM 713 C C . TYR A 1 88 ? -8.222 1.238 -3.394 1.00 59.47 88 TYR A C 1
ATOM 715 O O . TYR A 1 88 ? -7.691 0.915 -2.329 1.00 59.47 88 TYR A O 1
ATOM 723 N N . TYR A 1 89 ? -7.608 1.988 -4.317 1.00 60.25 89 TYR A N 1
ATOM 724 C CA . TYR A 1 89 ? -6.368 2.742 -4.099 1.00 60.25 89 TYR A CA 1
ATOM 725 C C . TYR A 1 89 ? -6.613 4.222 -4.429 1.00 60.25 89 TYR A C 1
ATOM 727 O O . TYR A 1 89 ? -7.282 4.541 -5.413 1.00 60.25 89 TYR A O 1
ATOM 735 N N . GLY A 1 90 ? -6.120 5.126 -3.581 1.00 58.12 90 GLY A N 1
ATOM 736 C CA . GLY A 1 90 ? -6.207 6.575 -3.791 1.00 58.12 90 GLY A CA 1
ATOM 737 C C . GLY A 1 90 ? -4.826 7.235 -3.751 1.00 58.12 90 GLY A C 1
ATOM 738 O O . GLY A 1 90 ? -4.011 6.774 -2.949 1.00 58.12 90 GLY A O 1
ATOM 739 N N . PRO A 1 91 ? -4.567 8.257 -4.592 1.00 51.31 91 PRO A N 1
ATOM 740 C CA . PRO A 1 91 ? -3.423 9.161 -4.454 1.00 51.31 91 PRO A CA 1
ATOM 741 C C . PRO A 1 91 ? -3.593 10.142 -3.283 1.00 51.31 91 PRO A C 1
ATOM 743 O O . PRO A 1 91 ? -4.746 10.318 -2.813 1.00 51.31 91 PRO A O 1
#

pLDDT: mean 82.19, std 13.32, range [45.69, 97.5]

Organism: NCBI:txid718255

Sequence (91 aa):
MNKRYRLGEIEEAVSEMEELIDTQDDIAEIDDDFQIVVSGWSVYVERLNLTLRQGVACIWDTEAGLFMPDFDVTIVYEGNIETQEWLYYGP

Secondary structure (DSSP, 8-state):
------HHHHHHHHHT---PEE---EEEE-SSSEEEEE-SEEEEETTTTEEEEEEEEEEEETTTTEEEEEEEEEEEEES-GGGPPP-EEE-

Foldseek 3Di:
DDDDDDPVVVVVLVVPDDDKAFADWDKADPDPFKIKTWDRTWDQRPVQQKIKTKIFIWGQDPVVRDTDTDGIWIWIFRHDPPDDDGDDIDD